Protein AF-A0A2H0KIX8-F1 (afdb_monomer_lite)

Sequence (63 aa):
MDKEEKIFRIRELLLGSEVFPKYIKEMLLNQVDNLADNQLNLLSQILSEEKEKLGDLRQDYKK

Radius of gyration: 12.78 Å; chains: 1; bounding box: 28×25×34 Å

Secondary structure (DSSP, 8-state):
--HHHHHHHHHHHHHH-SSS-HHHHHHHHHHGGG--HHHHHHHHHHHHHHHHHHHHHHHHTT-

Foldseek 3Di:
DDLVVLLVLLLVLLVPQPPDDPVVSVVCNVCSVVDDPVVSVVSNVVSVVSVVVVVVVVVVVVD

pLDDT: mean 89.1, std 7.19, range [50.97, 94.94]

Organism: NCBI:txid1974889

Structure (mmCIF, N/CA/C/O backbone):
data_AF-A0A2H0KIX8-F1
#
_entry.id   AF-A0A2H0KIX8-F1
#
loop_
_atom_site.group_PDB
_atom_site.id
_atom_site.type_symbol
_atom_site.label_atom_id
_atom_site.label_alt_id
_atom_site.label_comp_id
_atom_site.label_asym_id
_atom_site.label_entity_id
_atom_site.label_seq_id
_atom_site.pdbx_PDB_ins_code
_atom_site.Cartn_x
_atom_site.Cartn_y
_atom_site.Cartn_z
_atom_site.occupancy
_atom_site.B_iso_or_equiv
_atom_site.auth_seq_id
_atom_site.auth_comp_id
_atom_site.auth_asym_id
_atom_site.auth_atom_id
_atom_site.pdbx_PDB_model_num
ATOM 1 N N . MET A 1 1 ? 9.487 12.258 -8.888 1.00 74.94 1 MET A N 1
ATOM 2 C CA . MET A 1 1 ? 9.540 11.003 -8.127 1.00 74.94 1 MET A CA 1
ATOM 3 C C . MET A 1 1 ? 9.885 9.900 -9.102 1.00 74.94 1 MET A C 1
ATOM 5 O O . MET A 1 1 ? 9.121 9.679 -10.044 1.00 74.94 1 MET A O 1
ATOM 9 N N . ASP A 1 2 ? 11.059 9.310 -8.934 1.00 90.06 2 ASP A N 1
ATOM 10 C CA . ASP A 1 2 ? 11.490 8.150 -9.714 1.00 90.06 2 ASP A CA 1
ATOM 11 C C . ASP A 1 2 ? 10.739 6.874 -9.270 1.00 90.06 2 ASP A C 1
ATOM 13 O O . ASP A 1 2 ? 9.933 6.891 -8.331 1.00 90.06 2 ASP A O 1
ATOM 17 N N . LYS A 1 3 ? 10.923 5.770 -10.004 1.00 88.38 3 LYS A N 1
ATOM 18 C CA . LYS A 1 3 ? 10.223 4.506 -9.729 1.00 88.38 3 LYS A CA 1
ATOM 19 C C . LYS A 1 3 ? 10.627 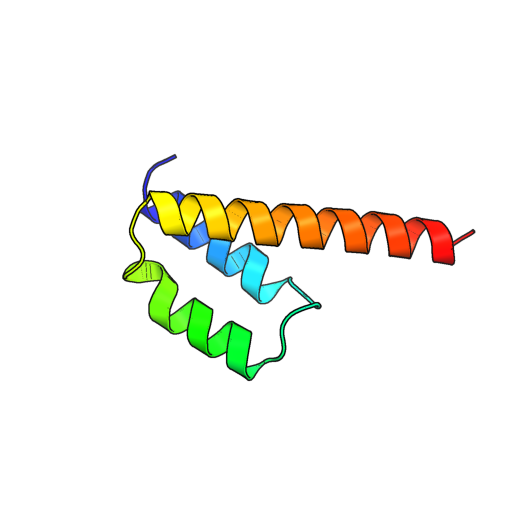3.908 -8.373 1.00 88.38 3 LYS A C 1
ATOM 21 O O . LYS A 1 3 ? 9.781 3.327 -7.696 1.00 88.38 3 LYS A O 1
ATOM 26 N N . GLU A 1 4 ? 11.881 4.068 -7.962 1.00 91.38 4 GLU A N 1
ATOM 27 C CA . GLU A 1 4 ? 12.390 3.536 -6.693 1.00 91.38 4 GLU A CA 1
ATOM 28 C C . GLU A 1 4 ? 11.768 4.265 -5.495 1.00 91.38 4 GLU A C 1
ATOM 30 O O . GLU A 1 4 ? 11.291 3.630 -4.554 1.00 91.38 4 GLU A O 1
ATOM 35 N N . GLU A 1 5 ? 11.657 5.588 -5.571 1.00 91.81 5 GLU A N 1
ATOM 36 C CA . GLU A 1 5 ? 11.016 6.435 -4.570 1.00 91.81 5 GLU A CA 1
ATOM 37 C C . GLU A 1 5 ? 9.507 6.133 -4.460 1.00 91.81 5 GLU A C 1
ATOM 39 O O . GLU A 1 5 ? 8.960 6.081 -3.352 1.00 91.81 5 GLU A O 1
ATOM 44 N N . LYS A 1 6 ?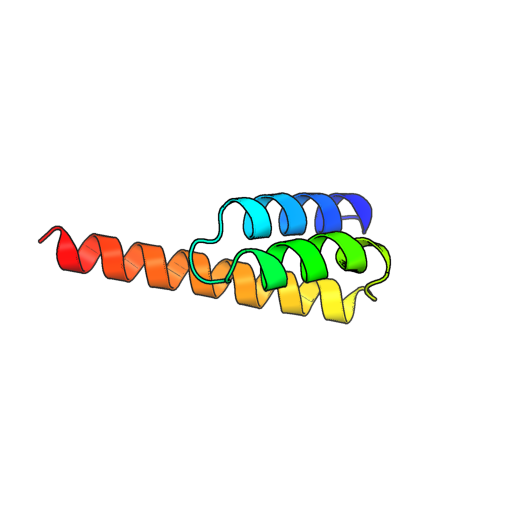 8.832 5.835 -5.585 1.00 91.06 6 LYS A N 1
ATOM 45 C CA . LYS A 1 6 ? 7.436 5.345 -5.586 1.00 91.06 6 LYS A CA 1
ATOM 46 C C . LYS A 1 6 ? 7.295 4.027 -4.838 1.00 91.06 6 LYS A C 1
ATOM 48 O O . LYS A 1 6 ? 6.417 3.896 -3.984 1.00 91.06 6 LYS A O 1
ATOM 53 N N . ILE A 1 7 ? 8.139 3.055 -5.171 1.00 94.06 7 ILE A N 1
ATOM 54 C CA . ILE A 1 7 ? 8.126 1.731 -4.547 1.00 94.06 7 ILE A CA 1
ATOM 55 C C . ILE A 1 7 ? 8.377 1.856 -3.044 1.00 94.06 7 ILE A C 1
ATOM 57 O O . ILE A 1 7 ? 7.637 1.272 -2.251 1.00 94.06 7 ILE A O 1
ATOM 61 N N . PHE A 1 8 ? 9.367 2.659 -2.646 1.00 93.81 8 PHE A N 1
ATOM 62 C CA . PHE A 1 8 ? 9.672 2.918 -1.243 1.00 93.81 8 PHE A CA 1
ATOM 63 C C . PHE A 1 8 ? 8.454 3.471 -0.491 1.00 93.81 8 PHE A C 1
ATOM 65 O O . PHE A 1 8 ? 8.048 2.906 0.525 1.00 93.81 8 PHE A O 1
ATOM 72 N N . ARG A 1 9 ? 7.794 4.507 -1.029 1.00 92.19 9 ARG A N 1
ATOM 73 C CA . ARG A 1 9 ? 6.575 5.067 -0.420 1.00 92.19 9 ARG A CA 1
ATOM 74 C C . ARG A 1 9 ? 5.440 4.053 -0.306 1.00 92.19 9 ARG A C 1
ATOM 76 O O . ARG A 1 9 ? 4.763 4.017 0.718 1.00 92.19 9 ARG A O 1
ATOM 83 N N . ILE A 1 10 ? 5.215 3.238 -1.335 1.00 93.81 10 ILE A N 1
ATOM 84 C CA . ILE A 1 10 ? 4.160 2.216 -1.316 1.00 93.81 10 ILE A CA 1
ATOM 85 C C . ILE A 1 10 ? 4.442 1.164 -0.241 1.00 93.81 10 ILE A C 1
ATOM 87 O O . ILE A 1 10 ? 3.517 0.761 0.462 1.00 93.81 10 ILE A O 1
ATOM 91 N N . ARG A 1 11 ? 5.703 0.750 -0.065 1.00 94.50 11 ARG A N 1
ATOM 92 C CA . ARG A 1 11 ? 6.097 -0.186 0.999 1.00 94.50 11 ARG A CA 1
ATOM 93 C C . ARG A 1 11 ? 5.810 0.387 2.388 1.00 94.50 11 ARG A C 1
ATOM 95 O O . ARG A 1 11 ? 5.181 -0.297 3.191 1.00 94.50 11 ARG A O 1
ATOM 102 N N . GLU A 1 12 ? 6.179 1.642 2.635 1.00 92.88 12 GLU A N 1
ATOM 103 C CA . GLU A 1 12 ? 5.880 2.337 3.898 1.00 92.88 12 GLU A CA 1
ATOM 104 C C . GLU A 1 12 ? 4.366 2.401 4.170 1.00 92.88 12 GLU A C 1
ATOM 106 O O . GLU A 1 12 ? 3.899 2.073 5.264 1.00 92.88 12 GLU A O 1
ATOM 111 N N . LEU A 1 13 ? 3.574 2.758 3.153 1.00 90.81 13 LEU A N 1
ATOM 112 C CA . LEU A 1 13 ? 2.115 2.808 3.257 1.00 90.81 13 LEU A CA 1
ATOM 113 C C . LEU A 1 13 ? 1.489 1.424 3.499 1.00 90.81 13 LEU A C 1
ATOM 115 O O . LEU A 1 13 ? 0.558 1.309 4.294 1.00 90.81 13 LEU A O 1
ATOM 119 N N . LEU A 1 14 ? 1.992 0.367 2.852 1.00 92.00 14 LEU A N 1
ATOM 120 C CA . LEU A 1 14 ? 1.515 -1.009 3.043 1.00 92.00 14 LEU A CA 1
ATOM 121 C C . LEU A 1 14 ? 1.806 -1.535 4.450 1.00 92.00 14 LEU A C 1
ATOM 123 O O . LEU A 1 14 ? 0.945 -2.181 5.053 1.00 92.00 14 LEU A O 1
ATOM 127 N N . LEU A 1 15 ? 3.000 -1.254 4.978 1.00 89.50 15 LEU A N 1
ATOM 128 C CA . LEU A 1 15 ? 3.389 -1.645 6.334 1.00 89.50 15 LEU A CA 1
ATOM 129 C C . LEU A 1 15 ? 2.515 -0.948 7.383 1.00 89.50 15 LEU A C 1
ATOM 131 O O . LEU A 1 15 ? 2.052 -1.603 8.319 1.00 89.50 15 LEU A O 1
ATOM 135 N N . GLY A 1 16 ? 2.236 0.344 7.186 1.00 86.00 16 GLY A N 1
ATOM 136 C CA . GLY A 1 16 ? 1.387 1.145 8.072 1.00 86.00 16 GLY A CA 1
ATOM 137 C C . GLY A 1 16 ? -0.124 0.962 7.883 1.00 86.00 16 GLY A C 1
ATOM 138 O O . GLY A 1 16 ? -0.891 1.408 8.732 1.00 86.00 16 GLY A O 1
ATOM 139 N N . SER A 1 17 ? -0.579 0.331 6.797 1.00 86.31 17 SER A N 1
ATOM 140 C CA . SER A 1 17 ? -2.009 0.099 6.555 1.00 86.31 17 SER A CA 1
ATOM 141 C C . SER A 1 17 ? -2.575 -0.870 7.588 1.00 86.31 17 SER A C 1
ATOM 143 O O . SER A 1 17 ? -2.011 -1.931 7.801 1.00 86.31 17 SER A O 1
ATOM 145 N N . GLU A 1 18 ? -3.714 -0.581 8.203 1.00 83.75 18 GLU A N 1
ATOM 146 C CA . GLU A 1 18 ? -4.412 -1.541 9.079 1.00 83.75 18 GLU A CA 1
ATOM 147 C C . GLU A 1 18 ? -5.577 -2.249 8.372 1.00 83.75 18 GLU A C 1
ATOM 149 O O . GLU A 1 18 ? -6.187 -3.156 8.931 1.00 83.75 18 GLU A O 1
ATOM 154 N N . VAL A 1 19 ? -5.861 -1.861 7.126 1.00 82.81 19 VAL A N 1
ATOM 155 C CA . VAL A 1 19 ? -7.031 -2.316 6.358 1.00 82.81 19 VAL A CA 1
ATOM 156 C C . VAL A 1 19 ? -6.796 -3.686 5.731 1.00 82.81 19 VAL A C 1
ATOM 158 O O . VAL A 1 19 ? -7.691 -4.528 5.687 1.00 82.81 19 VAL A O 1
ATOM 161 N N . PHE A 1 20 ? -5.581 -3.932 5.237 1.00 86.56 20 PHE A N 1
ATOM 162 C CA . PHE A 1 20 ? -5.277 -5.175 4.537 1.00 86.56 20 PHE A CA 1
ATOM 163 C C . PHE A 1 20 ? -4.911 -6.306 5.509 1.00 86.56 20 PHE A C 1
ATOM 165 O O . PHE A 1 20 ? -4.051 -6.121 6.377 1.00 86.56 20 PHE A O 1
ATOM 172 N N . PRO A 1 21 ? -5.464 -7.520 5.323 1.00 89.88 21 PRO A N 1
ATOM 173 C CA . PRO A 1 21 ? -4.978 -8.711 6.008 1.00 89.88 21 PRO A CA 1
ATOM 174 C C . PRO A 1 21 ? -3.484 -8.947 5.752 1.00 89.88 21 PRO A C 1
ATOM 176 O O . PRO A 1 21 ? -2.971 -8.640 4.673 1.00 89.88 21 PRO A O 1
ATOM 179 N N . LYS A 1 22 ? -2.793 -9.571 6.715 1.00 90.25 22 LYS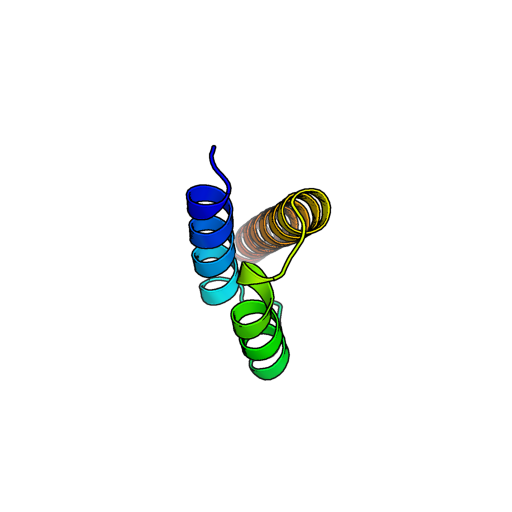 A N 1
ATOM 180 C CA . LYS A 1 22 ? -1.344 -9.834 6.643 1.00 90.25 22 LYS A CA 1
ATOM 181 C C . LYS A 1 22 ? -0.916 -10.502 5.327 1.00 90.25 22 LYS A C 1
ATOM 183 O O . LYS A 1 22 ? 0.026 -10.038 4.698 1.00 90.25 22 LYS A O 1
ATOM 188 N N . TYR A 1 23 ? -1.644 -11.527 4.881 1.00 92.06 23 TYR A N 1
ATOM 189 C CA . TYR A 1 23 ? -1.312 -12.257 3.651 1.00 92.06 23 TYR A CA 1
ATOM 190 C C . TYR A 1 23 ? -1.421 -11.387 2.384 1.00 92.06 23 TYR A C 1
ATOM 192 O O . TYR A 1 23 ? -0.616 -11.531 1.468 1.00 92.06 23 TYR A O 1
ATOM 200 N N . ILE A 1 24 ? -2.373 -10.444 2.340 1.00 90.81 24 ILE A N 1
ATOM 201 C CA . ILE A 1 24 ? -2.511 -9.491 1.228 1.00 90.81 24 ILE A CA 1
ATOM 202 C C . ILE A 1 24 ? -1.342 -8.509 1.230 1.00 90.81 24 ILE A C 1
ATOM 204 O O . ILE A 1 24 ? -0.770 -8.245 0.175 1.00 90.81 24 ILE A O 1
ATOM 208 N N . LYS A 1 25 ? -0.946 -8.002 2.405 1.00 92.31 25 LYS A N 1
ATOM 209 C CA . LYS A 1 25 ? 0.225 -7.121 2.521 1.00 92.31 25 LYS A CA 1
ATOM 210 C C . LYS A 1 25 ? 1.493 -7.808 2.036 1.00 92.31 25 LYS A C 1
ATOM 212 O O . LYS A 1 25 ? 2.224 -7.225 1.247 1.00 92.31 25 LYS A O 1
ATOM 217 N N . GLU A 1 26 ? 1.736 -9.041 2.473 1.00 93.06 26 GLU A N 1
ATOM 218 C CA . GLU A 1 26 ? 2.901 -9.826 2.050 1.00 93.06 26 GLU A CA 1
ATOM 219 C C . GLU A 1 26 ? 2.894 -10.069 0.537 1.00 93.06 26 GLU A C 1
ATOM 221 O O . GLU A 1 26 ? 3.909 -9.858 -0.125 1.00 93.06 26 GLU A O 1
ATOM 226 N N . MET A 1 27 ? 1.740 -10.429 -0.033 1.00 93.81 27 MET A N 1
ATOM 227 C CA . MET A 1 27 ? 1.594 -10.589 -1.479 1.00 93.81 27 MET A CA 1
ATOM 228 C C . MET A 1 27 ? 1.918 -9.290 -2.231 1.00 93.81 27 MET A C 1
ATOM 230 O O . MET A 1 27 ? 2.678 -9.325 -3.196 1.00 93.81 27 MET A O 1
ATOM 234 N N . LEU A 1 28 ? 1.386 -8.146 -1.791 1.00 92.88 28 LEU A N 1
ATOM 235 C CA . LEU A 1 28 ? 1.632 -6.848 -2.428 1.00 92.88 28 LEU A CA 1
ATOM 236 C C . LEU A 1 28 ? 3.091 -6.399 -2.281 1.00 92.88 28 LEU A C 1
ATOM 238 O O . LEU A 1 28 ? 3.676 -5.927 -3.253 1.00 92.88 28 LEU A O 1
ATOM 242 N N . LEU A 1 29 ? 3.701 -6.598 -1.109 1.00 93.88 29 LEU A N 1
ATOM 243 C CA . LEU A 1 29 ? 5.114 -6.293 -0.865 1.00 93.88 29 LEU A CA 1
ATOM 244 C C . LEU A 1 29 ? 6.040 -7.111 -1.772 1.00 93.88 29 LEU A C 1
ATOM 246 O O . LEU A 1 29 ? 7.005 -6.562 -2.293 1.00 93.88 29 LEU A O 1
ATOM 250 N N . ASN A 1 30 ? 5.723 -8.385 -2.013 1.00 94.69 30 ASN A N 1
ATOM 251 C CA . ASN A 1 30 ? 6.513 -9.253 -2.892 1.00 94.69 30 ASN A CA 1
ATOM 252 C C . ASN A 1 30 ? 6.351 -8.920 -4.385 1.00 94.69 30 ASN A C 1
ATOM 254 O O . ASN A 1 30 ? 7.177 -9.328 -5.199 1.00 94.69 30 ASN A O 1
ATOM 258 N N . GLN A 1 31 ? 5.275 -8.227 -4.763 1.00 94.12 31 GLN A N 1
ATOM 259 C CA . GLN A 1 31 ? 4.959 -7.914 -6.160 1.00 94.12 31 GLN A CA 1
ATOM 260 C C . GLN A 1 31 ? 5.270 -6.463 -6.540 1.00 94.12 31 GLN A C 1
ATOM 262 O O . GLN A 1 31 ? 5.348 -6.166 -7.729 1.00 94.12 31 GLN A O 1
ATOM 267 N N . VAL A 1 32 ? 5.463 -5.564 -5.566 1.00 93.25 32 VAL A N 1
ATOM 268 C CA . VAL A 1 32 ? 5.558 -4.113 -5.797 1.00 93.25 32 VAL A CA 1
ATOM 269 C C . VAL A 1 32 ? 6.654 -3.729 -6.794 1.00 93.25 32 VAL A C 1
ATOM 271 O O . VAL A 1 32 ? 6.439 -2.851 -7.625 1.00 93.25 32 VAL A O 1
ATOM 274 N N . ASP A 1 33 ? 7.791 -4.424 -6.785 1.00 94.00 33 ASP A N 1
ATOM 275 C CA . ASP A 1 33 ? 8.913 -4.136 -7.689 1.00 94.00 33 ASP A CA 1
ATOM 276 C C . ASP A 1 33 ? 8.591 -4.466 -9.158 1.00 94.00 33 ASP A C 1
ATOM 278 O O . ASP A 1 33 ? 9.096 -3.822 -10.086 1.00 94.00 33 ASP A O 1
ATOM 282 N N . ASN A 1 34 ? 7.691 -5.432 -9.367 1.00 94.94 34 ASN A N 1
ATOM 283 C CA . ASN A 1 34 ? 7.272 -5.922 -10.680 1.00 94.94 34 ASN A CA 1
ATOM 284 C C . ASN A 1 34 ? 6.103 -5.124 -11.275 1.00 94.94 34 ASN A C 1
ATOM 286 O O . ASN A 1 34 ? 5.713 -5.369 -12.417 1.00 94.94 34 ASN A O 1
ATOM 290 N N . LEU A 1 35 ? 5.536 -4.174 -10.528 1.00 93.56 35 LEU A N 1
ATOM 291 C CA . LEU A 1 35 ? 4.423 -3.365 -11.005 1.00 93.56 35 LEU A CA 1
ATOM 292 C C . LEU A 1 35 ? 4.878 -2.349 -12.061 1.00 93.56 35 LEU A C 1
ATOM 294 O O . LEU A 1 35 ? 5.959 -1.747 -11.989 1.00 93.56 35 LEU A O 1
ATOM 298 N N . ALA A 1 36 ? 4.007 -2.135 -13.043 1.00 94.38 36 ALA A N 1
ATOM 299 C CA . ALA A 1 36 ? 4.119 -1.033 -13.984 1.00 94.38 36 ALA A CA 1
ATOM 300 C C . ALA A 1 36 ? 3.784 0.305 -13.298 1.00 94.38 36 ALA A C 1
ATOM 302 O O . ALA A 1 36 ? 3.077 0.352 -12.290 1.00 94.38 36 ALA A O 1
ATOM 303 N N . ASP A 1 37 ? 4.257 1.418 -13.859 1.00 92.44 37 ASP A N 1
ATOM 304 C CA . ASP A 1 37 ? 4.097 2.748 -13.251 1.00 92.44 37 ASP A CA 1
ATOM 305 C C . ASP A 1 37 ? 2.637 3.144 -12.998 1.00 92.44 37 ASP A C 1
ATOM 307 O O . ASP A 1 37 ? 2.324 3.759 -11.979 1.00 92.44 37 ASP A O 1
ATOM 311 N N . ASN A 1 38 ? 1.725 2.779 -13.899 1.00 94.19 38 ASN A N 1
ATOM 312 C CA . ASN A 1 38 ? 0.294 3.019 -13.720 1.00 94.19 38 ASN A CA 1
ATOM 313 C C . ASN A 1 38 ? -0.283 2.223 -12.537 1.00 94.19 38 ASN A C 1
ATOM 315 O O . ASN A 1 38 ? -1.111 2.749 -11.797 1.00 94.19 38 ASN A O 1
ATOM 319 N N . GLN A 1 39 ? 0.176 0.987 -12.331 1.00 94.56 39 GLN A N 1
ATOM 320 C CA . GLN A 1 39 ? -0.230 0.147 -11.204 1.00 94.56 39 GLN A CA 1
ATOM 321 C C . GLN A 1 39 ? 0.340 0.673 -9.883 1.00 94.56 39 GLN A C 1
ATOM 323 O O . GLN A 1 39 ? -0.378 0.704 -8.888 1.00 94.56 39 GLN A O 1
ATOM 328 N N . LEU A 1 40 ? 1.592 1.148 -9.880 1.00 94.19 40 LEU A N 1
ATOM 329 C CA . LEU A 1 40 ? 2.195 1.818 -8.723 1.00 94.19 40 LEU A CA 1
ATOM 330 C C . LEU A 1 40 ? 1.410 3.078 -8.341 1.00 94.19 40 LEU A C 1
ATOM 332 O O . LEU A 1 40 ? 1.086 3.272 -7.172 1.00 94.19 40 LEU A O 1
ATOM 336 N N . ASN A 1 41 ? 1.054 3.912 -9.323 1.00 93.25 41 ASN A N 1
ATOM 337 C CA . ASN A 1 41 ? 0.263 5.118 -9.078 1.00 93.25 41 ASN A CA 1
ATOM 338 C C . ASN A 1 41 ? -1.116 4.774 -8.488 1.00 93.25 41 ASN A C 1
ATOM 340 O O . ASN A 1 41 ? -1.514 5.369 -7.488 1.00 93.25 41 ASN A O 1
ATOM 344 N N . LEU A 1 42 ? -1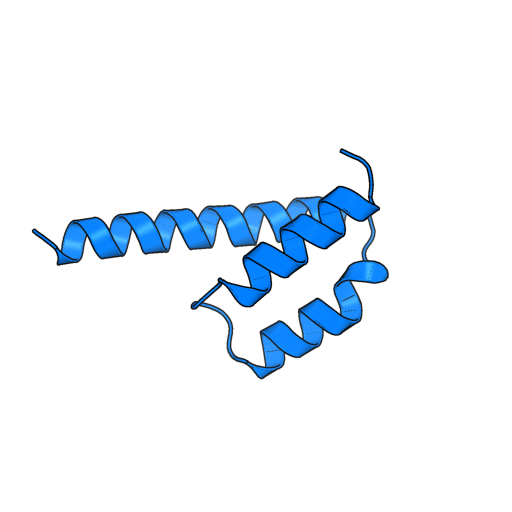.812 3.786 -9.065 1.00 94.44 42 LEU A N 1
ATOM 345 C CA . LEU A 1 42 ? -3.115 3.334 -8.573 1.00 94.44 42 LEU A CA 1
ATOM 346 C C . LEU A 1 42 ? -3.023 2.788 -7.142 1.00 94.44 42 LEU A C 1
ATOM 348 O O . LEU A 1 42 ? -3.815 3.164 -6.283 1.00 94.44 42 LEU A O 1
ATOM 352 N N . LEU A 1 43 ? -2.037 1.932 -6.867 1.00 93.00 43 LEU A N 1
ATOM 353 C CA . LEU A 1 43 ? -1.832 1.356 -5.539 1.00 93.00 43 LEU A CA 1
ATOM 354 C C . LEU A 1 43 ? -1.511 2.438 -4.500 1.00 93.00 43 LEU A C 1
ATOM 356 O O . LEU A 1 43 ? -2.058 2.416 -3.399 1.00 93.00 43 LEU A O 1
ATOM 360 N N . SER A 1 44 ? -0.675 3.415 -4.858 1.00 92.31 44 SER A N 1
ATOM 361 C CA . SER A 1 44 ? -0.376 4.558 -3.992 1.00 92.31 44 SER A CA 1
ATOM 362 C C . SER A 1 44 ? -1.621 5.395 -3.693 1.00 92.31 44 SER A C 1
ATOM 364 O O . SER A 1 44 ? -1.763 5.873 -2.566 1.00 92.31 44 SER A O 1
ATOM 366 N N . GLN A 1 45 ? -2.509 5.582 -4.673 1.00 92.88 45 GLN A N 1
ATOM 367 C CA . GLN A 1 45 ? -3.758 6.317 -4.485 1.00 92.88 45 GLN A CA 1
ATOM 368 C C . GLN A 1 45 ? -4.686 5.579 -3.515 1.00 92.88 45 GLN A C 1
ATOM 370 O O . GLN A 1 45 ? -5.083 6.162 -2.510 1.00 92.88 45 GLN A O 1
ATOM 375 N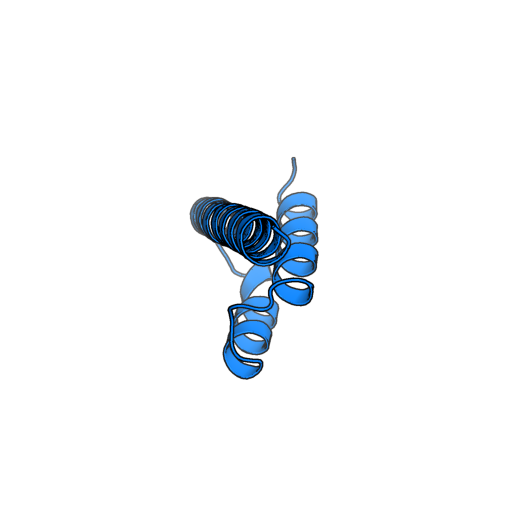 N . ILE A 1 46 ? -4.933 4.284 -3.748 1.00 92.25 46 ILE A N 1
ATOM 376 C CA . ILE A 1 46 ? -5.760 3.443 -2.867 1.00 92.25 46 ILE A CA 1
ATOM 377 C C . ILE A 1 46 ? -5.236 3.498 -1.428 1.00 92.25 46 ILE A C 1
ATOM 379 O O . ILE A 1 46 ? -5.991 3.761 -0.499 1.00 92.25 46 ILE A O 1
ATOM 383 N N . LEU A 1 47 ? -3.930 3.303 -1.229 1.00 91.81 47 LEU A N 1
ATOM 384 C CA . LEU A 1 47 ? -3.326 3.324 0.106 1.00 91.81 47 LEU A CA 1
ATOM 385 C C . LEU A 1 47 ? -3.450 4.684 0.807 1.00 91.81 47 LEU A C 1
ATOM 387 O O . LEU A 1 47 ? -3.567 4.733 2.032 1.00 91.81 47 LEU A O 1
ATOM 391 N N . SER A 1 48 ? -3.407 5.777 0.044 1.00 89.88 48 SER A N 1
ATOM 392 C CA . SER A 1 48 ? -3.542 7.133 0.585 1.00 89.88 48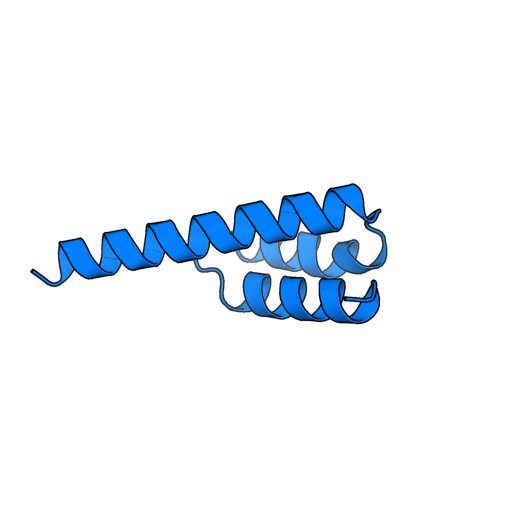 SER A CA 1
ATOM 393 C C . SER A 1 48 ? -4.984 7.419 1.003 1.00 89.88 48 SER A C 1
ATOM 395 O O . SER A 1 48 ? -5.205 7.869 2.125 1.00 89.88 48 SER A O 1
ATOM 397 N N . GLU A 1 49 ? -5.951 7.080 0.148 1.00 90.88 49 GLU A N 1
ATOM 398 C CA . GLU A 1 49 ? -7.383 7.220 0.438 1.00 90.88 49 GLU A CA 1
ATOM 399 C C . GLU A 1 49 ? -7.799 6.377 1.651 1.00 90.88 49 GLU A C 1
ATOM 401 O O . GLU A 1 49 ? -8.538 6.844 2.514 1.00 90.88 49 GLU A O 1
ATOM 406 N N . GLU A 1 50 ? -7.291 5.148 1.766 1.00 88.31 50 GLU A N 1
ATOM 407 C CA . GLU A 1 50 ? -7.563 4.290 2.924 1.00 88.31 50 GLU A CA 1
ATOM 408 C C . GLU A 1 50 ? -6.992 4.870 4.224 1.00 88.31 50 GLU A C 1
ATOM 410 O O . GLU A 1 50 ? -7.648 4.832 5.268 1.00 88.31 50 GLU A O 1
ATOM 415 N N . LYS A 1 51 ? -5.786 5.448 4.175 1.00 86.81 51 LYS A N 1
ATOM 416 C CA . LYS A 1 51 ? -5.180 6.113 5.335 1.00 86.81 51 LYS A CA 1
ATOM 417 C C . LYS A 1 51 ? -5.993 7.333 5.776 1.00 86.81 51 LYS A C 1
ATOM 419 O O . LYS A 1 51 ? -6.144 7.542 6.979 1.00 86.81 51 LYS A O 1
ATOM 424 N N . GLU A 1 52 ? -6.492 8.121 4.828 1.00 88.88 52 GLU A N 1
ATOM 425 C CA . GLU A 1 52 ? -7.331 9.295 5.092 1.00 88.88 52 GLU A CA 1
ATOM 426 C C . GLU A 1 52 ? -8.665 8.888 5.727 1.00 88.88 52 GLU A C 1
ATOM 428 O O . GLU A 1 52 ? -8.957 9.321 6.839 1.00 88.88 52 GLU A O 1
ATOM 433 N N . LYS A 1 53 ? -9.391 7.936 5.123 1.00 87.50 53 LYS A N 1
ATOM 434 C CA . LYS A 1 53 ? -10.657 7.412 5.668 1.00 87.50 53 LYS A CA 1
ATOM 435 C C . LYS A 1 53 ? -10.510 6.862 7.086 1.00 87.50 53 LYS A C 1
ATOM 437 O O . LYS A 1 53 ? -11.356 7.116 7.940 1.00 87.50 53 LYS A O 1
ATOM 442 N N . LEU A 1 54 ? -9.441 6.109 7.360 1.00 85.44 54 LEU A N 1
ATOM 443 C CA . LEU A 1 54 ? -9.136 5.633 8.714 1.00 85.44 54 LEU A CA 1
ATOM 444 C C . LEU A 1 54 ? -8.839 6.785 9.679 1.00 85.44 54 LEU A C 1
ATOM 446 O O . LEU A 1 54 ? -9.206 6.708 10.852 1.00 85.44 54 LEU A O 1
ATOM 450 N N . GLY A 1 55 ? -8.149 7.824 9.208 1.00 84.69 55 GLY A N 1
ATOM 451 C CA . GLY A 1 55 ? -7.886 9.041 9.969 1.00 84.69 55 GLY A CA 1
ATOM 452 C C . GLY A 1 55 ? -9.177 9.747 10.377 1.00 84.69 55 GLY A C 1
ATOM 453 O O . GLY A 1 55 ? -9.347 10.047 11.560 1.00 84.69 55 GLY A O 1
ATOM 454 N N . ASP A 1 56 ? -10.094 9.922 9.428 1.00 86.50 56 ASP A N 1
ATOM 455 C CA . ASP A 1 56 ? -11.399 10.553 9.637 1.00 86.50 56 ASP A CA 1
ATOM 456 C C . ASP A 1 56 ? -12.267 9.737 10.598 1.00 86.50 56 ASP A C 1
ATOM 458 O O . ASP A 1 56 ? -12.733 10.260 11.609 1.00 86.50 56 ASP A O 1
ATOM 462 N N . LEU A 1 57 ? -12.370 8.420 10.384 1.00 84.62 57 LEU A N 1
ATOM 463 C CA . LEU A 1 57 ? -13.063 7.515 11.307 1.00 84.62 57 LEU A CA 1
ATOM 464 C C . LEU A 1 57 ? -12.504 7.640 12.732 1.00 84.62 57 LEU A C 1
ATOM 466 O O . LEU A 1 57 ? -13.254 7.774 13.697 1.00 84.62 57 LEU A O 1
ATOM 470 N N . ARG A 1 58 ? -11.176 7.641 12.896 1.00 84.75 58 ARG A N 1
ATOM 471 C CA . ARG A 1 58 ? -10.541 7.788 14.218 1.00 84.75 58 ARG A CA 1
ATOM 472 C C . ARG A 1 58 ? -10.806 9.146 14.868 1.00 84.75 58 ARG A C 1
ATOM 474 O O . ARG A 1 58 ? -10.774 9.219 16.095 1.00 84.75 58 ARG A O 1
ATOM 481 N N . GLN A 1 59 ? -10.998 10.206 14.087 1.00 81.25 59 GLN A N 1
ATOM 482 C CA . GLN A 1 59 ? -11.384 11.524 14.596 1.00 81.25 59 GLN A CA 1
ATOM 483 C C . GLN A 1 59 ? -12.836 11.506 15.082 1.00 81.25 59 GLN A C 1
ATOM 485 O O . GLN A 1 59 ? -13.107 11.979 16.186 1.00 81.25 59 GLN A O 1
ATOM 490 N N . ASP A 1 60 ? -13.736 10.902 14.307 1.00 80.50 60 ASP A N 1
ATOM 491 C CA . ASP A 1 60 ? -15.161 10.815 14.631 1.00 80.50 60 ASP A CA 1
ATOM 492 C C . ASP A 1 60 ? -15.426 9.974 15.887 1.00 80.50 60 ASP A C 1
ATOM 494 O O . ASP A 1 60 ? -16.232 10.369 16.722 1.00 80.50 60 ASP A O 1
ATOM 498 N N . TYR A 1 61 ? -14.691 8.873 16.090 1.00 74.25 61 TYR A N 1
ATOM 499 C CA . TYR A 1 61 ? -14.798 8.039 17.301 1.00 74.25 61 TYR A CA 1
ATOM 500 C C . TYR A 1 61 ? -14.078 8.605 18.540 1.00 74.25 61 TYR A C 1
ATOM 502 O O . TYR A 1 61 ? -14.165 8.013 19.617 1.00 74.25 61 TYR A O 1
ATOM 510 N N . LYS A 1 62 ? -13.326 9.707 18.408 1.00 68.12 62 LYS A N 1
ATOM 511 C CA . LYS A 1 62 ? -12.674 10.403 19.536 1.00 68.12 62 LYS A CA 1
ATOM 512 C C . LYS A 1 62 ? -13.492 11.578 20.088 1.00 68.12 62 LYS A C 1
ATOM 514 O O . LYS A 1 62 ? -13.072 12.149 21.096 1.00 68.12 62 LYS A O 1
ATOM 519 N N . LYS A 1 63 ? -14.595 11.953 19.435 1.00 50.97 63 LYS A N 1
ATOM 520 C CA . LYS A 1 63 ? -15.579 12.927 19.932 1.00 50.97 63 LYS A CA 1
ATOM 521 C C . LYS A 1 63 ? -16.668 12.236 20.742 1.00 50.97 63 LYS A C 1
ATOM 523 O O . LYS A 1 63 ? -17.187 12.911 21.655 1.00 50.97 63 LYS A O 1
#